Protein AF-A0A534R7S6-F1 (afdb_monomer_lite)

Sequence (58 aa):
GFHGCHVFSGVVYLSAVLARALAGAYSAHQNNGVEIAALYWHFVDLIWILVFTFVYLL

Structure (mmCIF, N/CA/C/O backbone):
data_AF-A0A534R7S6-F1
#
_entry.id   AF-A0A534R7S6-F1
#
loop_
_atom_site.group_PDB
_atom_site.id
_atom_site.type_symbol
_atom_site.label_atom_id
_atom_site.label_alt_id
_atom_site.label_comp_id
_atom_site.label_asym_id
_atom_site.label_entity_id
_atom_site.label_seq_id
_atom_site.pdbx_PDB_ins_code
_atom_site.Cartn_x
_atom_site.Cartn_y
_atom_site.Cartn_z
_atom_site.occupancy
_atom_site.B_iso_or_equiv
_atom_site.auth_seq_id
_atom_site.auth_comp_id
_atom_site.auth_asym_id
_atom_site.auth_atom_id
_atom_site.pdbx_PDB_model_num
ATOM 1 N N . GLY A 1 1 ? 4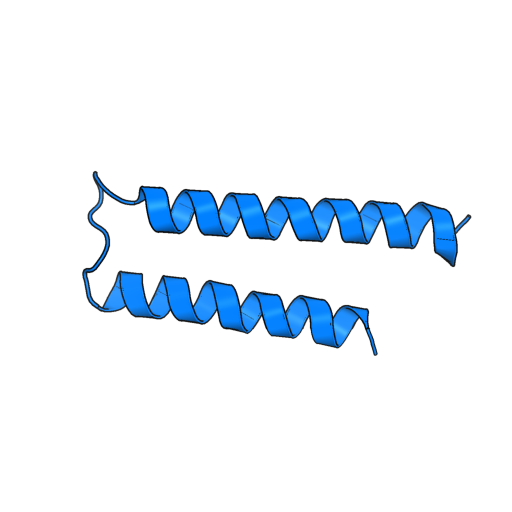.478 -7.491 -16.593 1.00 69.19 1 GLY A N 1
ATOM 2 C CA . GLY A 1 1 ? 4.486 -8.709 -15.757 1.00 69.19 1 GLY A CA 1
ATOM 3 C C . GLY A 1 1 ? 4.791 -8.385 -14.306 1.00 69.19 1 GLY A C 1
ATOM 4 O O . GLY A 1 1 ? 3.867 -8.334 -13.509 1.00 69.19 1 GLY A O 1
ATOM 5 N N . PHE A 1 2 ? 6.054 -8.093 -13.977 1.00 80.00 2 PHE A N 1
ATOM 6 C CA . PHE A 1 2 ? 6.513 -7.869 -12.593 1.00 80.00 2 PHE A CA 1
ATOM 7 C C . PHE A 1 2 ? 5.874 -6.663 -11.884 1.00 80.00 2 PHE A C 1
ATOM 9 O O . PHE A 1 2 ? 5.450 -6.797 -10.742 1.00 80.00 2 PHE A O 1
ATOM 16 N N . HIS A 1 3 ? 5.714 -5.526 -12.575 1.00 85.62 3 HIS A N 1
ATOM 17 C CA . HIS A 1 3 ? 5.009 -4.364 -12.015 1.00 85.62 3 HIS A CA 1
ATOM 18 C C . HIS A 1 3 ? 3.552 -4.689 -11.653 1.00 85.62 3 HIS A C 1
ATOM 20 O O . HIS A 1 3 ? 3.086 -4.338 -10.579 1.00 85.62 3 HIS A O 1
ATOM 26 N N . GLY A 1 4 ? 2.850 -5.434 -12.515 1.00 86.00 4 GLY A N 1
ATOM 27 C CA . GLY A 1 4 ? 1.477 -5.872 -12.252 1.00 86.00 4 GLY A CA 1
ATOM 28 C C . GLY A 1 4 ? 1.379 -6.786 -11.029 1.00 86.00 4 GLY A C 1
ATOM 29 O O . GLY A 1 4 ? 0.506 -6.578 -10.196 1.00 86.00 4 GLY A O 1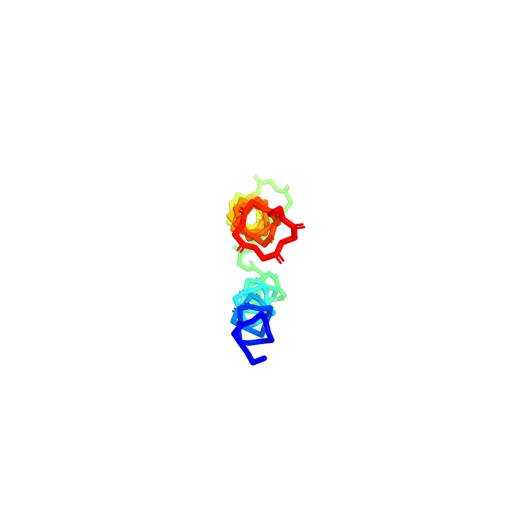
ATOM 30 N N . CYS A 1 5 ? 2.307 -7.739 -10.869 1.00 91.06 5 CYS A N 1
ATOM 31 C CA . CYS A 1 5 ? 2.400 -8.552 -9.649 1.00 91.06 5 CYS A CA 1
ATOM 32 C C . CYS A 1 5 ? 2.691 -7.708 -8.402 1.00 91.06 5 CYS A C 1
ATOM 34 O O . CYS A 1 5 ? 2.108 -7.971 -7.355 1.00 91.06 5 CYS A O 1
ATOM 36 N N . HIS A 1 6 ? 3.567 -6.707 -8.507 1.00 89.88 6 HIS A N 1
ATOM 37 C CA . HIS A 1 6 ? 3.874 -5.791 -7.412 1.00 89.88 6 HIS A CA 1
ATOM 38 C C . HIS A 1 6 ? 2.646 -4.965 -6.998 1.00 89.88 6 HIS A C 1
ATOM 40 O O . HIS A 1 6 ? 2.262 -4.985 -5.833 1.00 89.88 6 HIS A O 1
ATOM 46 N N . VAL A 1 7 ? 1.978 -4.302 -7.946 1.00 92.69 7 VAL A N 1
ATOM 47 C CA . VAL A 1 7 ? 0.760 -3.526 -7.666 1.00 92.69 7 VAL A CA 1
ATOM 48 C C . VAL A 1 7 ? -0.335 -4.435 -7.109 1.00 92.69 7 VAL A C 1
ATOM 50 O O . VAL A 1 7 ? -0.990 -4.084 -6.132 1.00 92.69 7 VAL A O 1
ATOM 53 N N .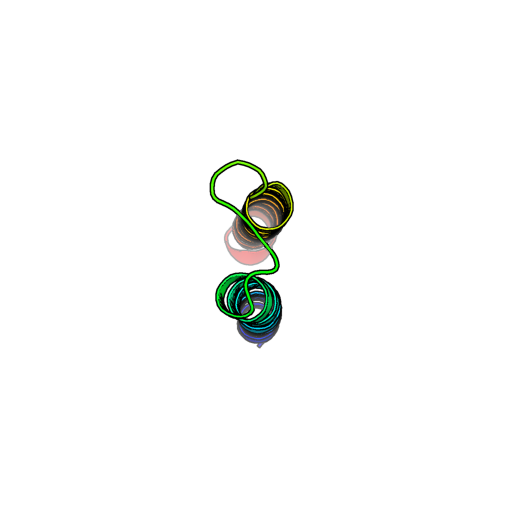 PHE A 1 8 ? -0.501 -5.636 -7.669 1.00 93.88 8 PHE A N 1
ATOM 54 C CA . PHE A 1 8 ? -1.483 -6.602 -7.185 1.00 93.88 8 PHE A CA 1
ATOM 55 C C . PHE A 1 8 ? -1.203 -7.055 -5.745 1.00 93.88 8 PHE A C 1
ATOM 57 O O . PHE A 1 8 ? -2.124 -7.055 -4.929 1.00 93.88 8 PHE A O 1
ATOM 64 N N . SER A 1 9 ? 0.047 -7.386 -5.390 1.00 93.00 9 SER A N 1
ATOM 65 C CA . SER A 1 9 ? 0.387 -7.763 -4.009 1.00 93.00 9 SER A CA 1
ATOM 66 C C . SER A 1 9 ? 0.138 -6.620 -3.023 1.00 93.00 9 SER A C 1
ATOM 68 O O . SER A 1 9 ? -0.313 -6.855 -1.902 1.00 93.00 9 SER A O 1
ATOM 70 N N . GLY A 1 10 ? 0.322 -5.379 -3.466 1.00 92.81 10 GLY A N 1
ATOM 71 C CA . GLY A 1 10 ? -0.063 -4.191 -2.717 1.00 92.81 10 GLY A CA 1
ATOM 72 C C . GLY A 1 10 ? -1.527 -3.992 -2.484 1.00 92.81 10 GLY A C 1
ATOM 73 O O . GLY A 1 10 ? -1.948 -3.740 -1.360 1.00 92.81 10 GLY A O 1
ATOM 74 N N . VAL A 1 11 ? -2.308 -4.114 -3.551 1.00 94.88 11 VAL A N 1
ATOM 75 C CA . VAL A 1 11 ? -3.762 -4.029 -3.468 1.00 94.88 11 VAL A CA 1
ATOM 76 C C . VAL A 1 11 ? -4.279 -5.093 -2.507 1.00 94.88 11 VAL A C 1
ATOM 78 O O . VAL A 1 11 ? -5.121 -4.781 -1.670 1.00 94.88 11 VAL A O 1
ATOM 81 N N . VAL A 1 12 ? -3.736 -6.315 -2.546 1.00 96.12 12 VAL A N 1
ATOM 82 C CA . VAL A 1 12 ? -4.079 -7.379 -1.588 1.00 96.12 12 VAL A CA 1
ATOM 83 C C . VAL A 1 12 ? -3.708 -6.981 -0.154 1.00 96.12 12 VAL A C 1
ATOM 85 O O . VAL A 1 12 ? -4.539 -7.106 0.746 1.00 96.12 12 VAL A O 1
ATOM 88 N N . TYR A 1 13 ? -2.499 -6.458 0.069 1.00 93.50 13 TYR A N 1
ATOM 89 C CA . TYR A 1 13 ? -2.048 -6.008 1.388 1.00 93.50 13 TYR A CA 1
ATOM 90 C C . TYR A 1 13 ? -2.922 -4.877 1.958 1.00 93.50 13 TYR A C 1
ATOM 92 O O . TYR A 1 13 ? -3.423 -4.981 3.080 1.00 93.50 13 TYR A O 1
ATOM 100 N N . LEU A 1 14 ? -3.176 -3.831 1.170 1.00 93.56 14 LEU A N 1
ATOM 101 C CA . LEU A 1 14 ? -4.030 -2.709 1.561 1.00 93.56 14 LEU A CA 1
ATOM 102 C C . LEU A 1 14 ? -5.483 -3.143 1.766 1.00 93.56 14 LEU A C 1
ATOM 104 O O . LEU A 1 14 ? -6.128 -2.684 2.705 1.00 93.56 14 LEU A O 1
ATOM 108 N N . SER A 1 15 ? -5.987 -4.073 0.952 1.00 94.19 15 SER A N 1
ATOM 109 C CA . SER A 1 15 ? -7.330 -4.641 1.122 1.00 94.19 15 SER A CA 1
ATOM 110 C C . SER A 1 15 ? -7.458 -5.419 2.432 1.00 94.19 15 SER A C 1
ATOM 112 O O . SER A 1 15 ? -8.489 -5.329 3.093 1.00 94.19 15 SER A O 1
ATOM 114 N N . ALA A 1 16 ? -6.416 -6.139 2.860 1.00 93.94 16 ALA A N 1
ATOM 115 C CA . ALA A 1 16 ? -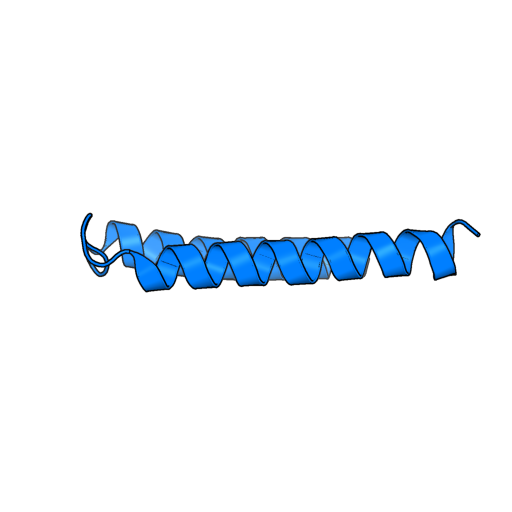6.413 -6.821 4.153 1.00 93.94 16 ALA A CA 1
ATOM 116 C C . ALA A 1 16 ? -6.430 -5.826 5.326 1.00 93.94 16 ALA A C 1
ATOM 118 O O . ALA A 1 16 ? -7.162 -6.018 6.299 1.00 93.94 16 ALA A O 1
ATOM 119 N N . VAL A 1 17 ? -5.666 -4.735 5.229 1.00 93.69 17 VAL A N 1
ATOM 120 C CA . VAL A 1 17 ? -5.678 -3.653 6.228 1.00 93.69 17 VAL A CA 1
ATOM 121 C C . VAL A 1 17 ? -7.038 -2.952 6.254 1.00 93.69 17 VAL A C 1
ATOM 123 O O . VAL A 1 17 ? -7.582 -2.726 7.334 1.00 93.69 17 VAL A O 1
ATOM 126 N N . LEU A 1 18 ? -7.639 -2.696 5.089 1.00 91.38 18 LEU A N 1
ATOM 127 C CA . LEU A 1 18 ? -8.990 -2.152 4.970 1.00 91.38 18 LEU A CA 1
ATOM 128 C C . LEU A 1 18 ? -10.032 -3.087 5.594 1.00 91.38 18 LEU A C 1
ATOM 130 O O . LEU A 1 18 ? -10.869 -2.633 6.366 1.00 91.38 18 LEU A O 1
ATOM 134 N N . ALA A 1 19 ? -9.965 -4.393 5.332 1.00 93.44 19 ALA A N 1
ATOM 135 C CA . ALA A 1 19 ? -10.873 -5.368 5.931 1.00 93.44 19 ALA A CA 1
ATOM 136 C C . ALA A 1 19 ? -10.775 -5.370 7.467 1.00 93.44 19 ALA A C 1
ATOM 138 O O . ALA A 1 19 ? -11.796 -5.386 8.153 1.00 93.44 19 ALA A O 1
ATOM 139 N N . ARG A 1 20 ? -9.558 -5.273 8.021 1.00 90.50 20 ARG A N 1
ATOM 140 C CA . ARG A 1 20 ? -9.349 -5.119 9.470 1.00 90.50 20 ARG A CA 1
ATOM 141 C C . ARG A 1 20 ? -9.905 -3.797 9.999 1.00 90.50 20 ARG A C 1
ATOM 143 O O . ARG A 1 20 ? -10.488 -3.784 11.079 1.00 90.50 20 ARG A O 1
ATOM 150 N N . ALA A 1 21 ? -9.765 -2.711 9.241 1.00 89.50 21 ALA A N 1
ATOM 151 C CA . ALA A 1 21 ? -10.342 -1.417 9.592 1.00 89.50 21 ALA A CA 1
ATOM 152 C C . ALA A 1 21 ? -11.870 -1.467 9.653 1.00 89.50 21 ALA A C 1
ATOM 154 O O . ALA A 1 21 ? -12.456 -1.024 10.637 1.00 89.50 21 ALA A O 1
ATOM 155 N N . LEU A 1 22 ? -12.507 -2.078 8.652 1.00 89.06 22 LEU A N 1
ATOM 156 C CA . LEU A 1 22 ? -13.959 -2.256 8.599 1.00 89.06 22 LEU A CA 1
ATOM 157 C C . LEU A 1 22 ? -14.479 -3.191 9.701 1.00 89.06 22 LEU A C 1
ATOM 159 O O . LEU A 1 22 ? -15.586 -2.995 10.192 1.00 89.06 22 LEU A O 1
ATOM 163 N N . ALA A 1 23 ? -13.674 -4.162 10.139 1.00 91.81 23 ALA A N 1
ATOM 164 C CA . ALA A 1 23 ? -13.978 -5.024 11.282 1.00 91.81 23 ALA A CA 1
ATOM 165 C C . ALA A 1 23 ? -13.814 -4.327 12.652 1.00 91.81 23 ALA A C 1
ATOM 167 O O . ALA A 1 23 ? -13.946 -4.977 13.688 1.00 91.81 23 ALA A O 1
ATOM 168 N N . GLY A 1 24 ? -13.502 -3.025 12.679 1.00 86.94 24 GLY A N 1
ATOM 169 C CA . GLY A 1 24 ? -13.349 -2.246 13.909 1.00 86.94 24 GLY A CA 1
ATOM 170 C C . GLY A 1 24 ? -12.014 -2.456 14.627 1.00 86.94 24 GLY A C 1
ATOM 171 O O . GLY A 1 24 ? -11.881 -2.069 15.784 1.00 86.94 24 GLY A O 1
ATOM 172 N N . ALA A 1 25 ? -11.011 -3.052 13.967 1.00 85.31 25 ALA A N 1
ATOM 173 C CA . ALA A 1 25 ? -9.698 -3.292 14.576 1.00 85.31 25 ALA A CA 1
ATOM 174 C C . ALA A 1 25 ? -8.865 -2.012 14.776 1.00 85.31 25 ALA A C 1
ATOM 176 O O . ALA A 1 25 ? -7.831 -2.060 15.441 1.00 85.31 25 ALA A O 1
ATOM 177 N N . TYR A 1 26 ? -9.291 -0.888 14.193 1.00 87.31 26 TYR A N 1
ATOM 178 C CA . TYR A 1 26 ? -8.657 0.418 14.341 1.00 87.31 26 TYR A CA 1
ATOM 179 C C . TYR A 1 26 ? -9.693 1.436 14.816 1.00 87.31 26 TYR A C 1
ATOM 181 O O . TYR A 1 26 ? -10.830 1.442 14.344 1.00 87.31 26 TYR A O 1
ATOM 189 N N . SER A 1 27 ? -9.295 2.311 15.737 1.00 81.88 27 SER A N 1
ATOM 190 C CA . SER A 1 27 ? -10.105 3.452 16.175 1.00 81.88 27 SER A CA 1
ATOM 191 C C . SER A 1 27 ? -9.499 4.752 15.649 1.00 81.88 27 SER A C 1
ATOM 193 O O . SER A 1 27 ? -8.333 4.778 15.259 1.00 81.88 27 SER A O 1
ATOM 195 N N . ALA A 1 28 ? -10.255 5.852 15.684 1.00 77.25 28 ALA A N 1
ATOM 196 C CA . ALA A 1 28 ? -9.758 7.165 15.259 1.00 77.25 28 ALA A CA 1
ATOM 197 C C . ALA A 1 28 ? -8.503 7.628 16.028 1.00 77.25 28 ALA A C 1
ATOM 199 O O . ALA A 1 28 ? -7.740 8.435 15.513 1.00 77.25 28 ALA A O 1
ATOM 200 N N . HIS A 1 29 ? -8.278 7.103 17.238 1.00 77.31 29 HIS A N 1
ATOM 201 C CA . HIS A 1 29 ? -7.086 7.391 18.040 1.00 77.31 29 HIS A CA 1
ATOM 202 C C . HIS A 1 29 ? -6.006 6.292 17.925 1.00 77.31 29 HIS A C 1
ATOM 204 O O . HIS A 1 29 ? -4.866 6.491 18.339 1.00 77.31 29 HIS A O 1
ATOM 210 N N . GLN A 1 30 ? -6.349 5.121 17.381 1.00 80.75 30 GLN A N 1
ATOM 211 C CA . GLN A 1 30 ? -5.469 3.957 17.242 1.00 80.75 30 GLN A CA 1
ATOM 212 C C . GLN A 1 30 ? -5.537 3.419 15.807 1.00 80.75 30 GLN A C 1
ATOM 214 O O . GLN A 1 30 ? -5.978 2.298 15.549 1.00 80.75 30 GLN A O 1
ATOM 219 N N . ASN A 1 31 ? -5.099 4.253 14.869 1.00 86.19 31 ASN A N 1
ATOM 220 C CA . ASN A 1 31 ? -5.026 3.993 13.431 1.00 86.19 31 ASN A CA 1
ATOM 221 C C . ASN A 1 31 ? -3.594 3.672 12.953 1.00 86.19 31 ASN A C 1
ATOM 223 O O . ASN A 1 31 ? -3.392 3.464 11.759 1.00 86.19 31 ASN A O 1
ATOM 227 N N . ASN A 1 32 ? -2.619 3.556 13.867 1.00 87.19 32 ASN A N 1
ATOM 228 C CA . ASN A 1 32 ? -1.203 3.306 13.558 1.00 87.19 32 ASN A CA 1
ATOM 229 C C . ASN A 1 32 ? -0.985 2.143 12.577 1.00 87.19 32 ASN A C 1
ATOM 231 O O . ASN A 1 32 ? -0.093 2.196 11.739 1.00 87.19 32 ASN A O 1
ATOM 235 N N . GLY A 1 33 ? -1.795 1.080 12.658 1.00 85.81 33 GLY A N 1
ATOM 236 C CA . GLY A 1 33 ? -1.683 -0.055 11.738 1.00 85.81 33 GLY A CA 1
ATOM 237 C C . GLY A 1 33 ? -2.006 0.300 10.282 1.00 85.81 33 GLY A C 1
ATOM 238 O O . GLY A 1 33 ? -1.397 -0.260 9.375 1.00 85.81 33 GLY A O 1
ATOM 239 N N . VAL A 1 34 ? -2.921 1.246 10.062 1.00 90.44 34 VAL A N 1
ATOM 240 C CA . VAL A 1 34 ? -3.260 1.774 8.733 1.00 90.44 34 VAL A CA 1
ATOM 241 C C . VAL A 1 34 ? -2.169 2.722 8.245 1.00 90.44 34 VAL A C 1
ATOM 243 O O . VAL A 1 34 ? -1.740 2.611 7.100 1.00 90.44 34 VAL A O 1
ATOM 246 N N . GLU A 1 35 ? -1.673 3.609 9.110 1.00 91.50 35 GLU A N 1
ATOM 247 C CA . GLU A 1 35 ? -0.605 4.555 8.759 1.00 91.50 35 GLU A CA 1
ATOM 248 C C . GLU A 1 35 ? 0.695 3.838 8.388 1.00 91.50 35 GLU A C 1
ATOM 250 O O . GLU A 1 35 ? 1.284 4.125 7.349 1.00 91.50 35 GLU A O 1
ATOM 255 N N . ILE A 1 36 ? 1.110 2.846 9.182 1.00 91.56 36 ILE A N 1
ATOM 256 C CA . ILE A 1 36 ? 2.298 2.035 8.892 1.00 91.56 36 ILE A CA 1
ATOM 257 C C . ILE A 1 36 ? 2.125 1.286 7.567 1.00 91.56 36 ILE A C 1
ATOM 259 O O . ILE A 1 36 ? 3.059 1.241 6.769 1.00 91.56 36 ILE A O 1
ATOM 263 N N . ALA A 1 37 ? 0.941 0.728 7.304 1.00 92.81 37 ALA A N 1
ATOM 264 C CA . ALA A 1 37 ? 0.667 0.045 6.045 1.00 92.81 37 ALA A CA 1
ATOM 265 C C . ALA A 1 37 ? 0.734 0.991 4.837 1.00 92.81 37 ALA A C 1
ATOM 267 O O . ALA A 1 37 ? 1.309 0.631 3.811 1.00 92.81 37 ALA A O 1
ATOM 268 N N . ALA A 1 38 ? 0.189 2.203 4.964 1.00 91.69 38 ALA A N 1
ATOM 269 C CA . ALA A 1 38 ? 0.247 3.219 3.919 1.00 91.69 38 ALA A CA 1
ATOM 270 C C . ALA A 1 38 ? 1.688 3.691 3.664 1.00 91.69 38 ALA A C 1
ATOM 272 O O . ALA A 1 38 ? 2.123 3.747 2.515 1.00 91.69 38 ALA A O 1
ATOM 273 N N . LEU A 1 39 ? 2.456 3.961 4.726 1.00 93.94 39 LEU A N 1
ATOM 274 C CA . LEU A 1 39 ? 3.869 4.339 4.630 1.00 93.94 39 LEU A CA 1
ATOM 275 C C . LEU A 1 39 ? 4.712 3.231 3.994 1.00 93.94 39 LEU A C 1
ATOM 277 O O . LEU A 1 39 ? 5.532 3.510 3.122 1.00 93.94 39 LEU A O 1
ATOM 281 N N . TYR A 1 40 ? 4.488 1.975 4.390 1.00 93.50 40 TYR A N 1
ATOM 282 C CA . TYR A 1 40 ? 5.148 0.824 3.780 1.00 93.50 40 TYR A CA 1
ATOM 283 C C . TYR A 1 40 ? 4.822 0.726 2.288 1.00 93.50 40 TYR A C 1
ATOM 285 O O . TYR A 1 40 ? 5.730 0.575 1.474 1.00 93.50 40 TYR A O 1
ATOM 293 N N . TRP A 1 41 ? 3.547 0.866 1.915 1.00 94.69 41 TRP A N 1
ATOM 294 C CA . TRP A 1 41 ? 3.136 0.809 0.516 1.00 94.69 41 TRP A CA 1
ATOM 295 C C . TRP A 1 41 ? 3.798 1.908 -0.324 1.00 94.69 41 TRP A C 1
ATOM 297 O O . TRP A 1 41 ? 4.395 1.615 -1.359 1.00 94.69 41 TRP A O 1
ATOM 307 N N . HIS A 1 42 ? 3.783 3.152 0.161 1.00 94.12 42 HIS A N 1
ATOM 308 C CA . HIS A 1 42 ? 4.452 4.269 -0.507 1.00 94.12 42 HIS A CA 1
ATOM 309 C C . HIS A 1 42 ? 5.965 4.085 -0.613 1.00 94.12 42 HIS A C 1
ATOM 311 O O . HIS A 1 42 ? 6.549 4.427 -1.636 1.00 94.12 42 HIS A O 1
ATOM 317 N N . PHE A 1 43 ? 6.612 3.527 0.410 1.00 94.19 43 PHE A N 1
ATOM 318 C CA . PHE A 1 43 ? 8.041 3.239 0.350 1.00 94.19 43 PHE A CA 1
ATOM 319 C C . PHE A 1 43 ? 8.373 2.253 -0.776 1.00 94.19 43 PHE A C 1
ATOM 321 O O . PHE A 1 43 ? 9.285 2.506 -1.564 1.00 94.19 43 PHE A O 1
ATOM 328 N N . VAL A 1 44 ? 7.624 1.152 -0.885 1.00 94.06 44 VAL A N 1
ATOM 329 C CA . VAL A 1 44 ? 7.862 0.163 -1.945 1.00 94.06 44 VAL A CA 1
ATOM 330 C C . VAL A 1 44 ? 7.593 0.768 -3.329 1.00 94.06 44 VAL A C 1
ATOM 332 O O . VAL A 1 44 ? 8.382 0.534 -4.245 1.00 94.06 44 VAL A O 1
ATOM 335 N N . ASP A 1 45 ? 6.549 1.590 -3.470 1.00 93.69 45 ASP A N 1
ATOM 336 C CA . ASP A 1 45 ? 6.230 2.288 -4.723 1.00 93.69 45 ASP A CA 1
ATOM 337 C C . ASP A 1 45 ? 7.351 3.258 -5.150 1.00 93.69 45 ASP A C 1
ATOM 339 O O . ASP A 1 45 ? 7.798 3.236 -6.298 1.00 93.69 45 ASP A O 1
ATOM 343 N N . LEU A 1 46 ? 7.910 4.033 -4.213 1.00 95.31 46 LEU A N 1
ATOM 344 C CA . LEU A 1 46 ? 9.049 4.922 -4.480 1.00 95.31 46 LEU A CA 1
ATOM 345 C C . LEU A 1 46 ? 10.296 4.156 -4.938 1.00 95.31 46 LEU A C 1
ATOM 347 O O . LEU A 1 46 ? 10.953 4.558 -5.902 1.00 95.31 46 LEU A O 1
ATOM 351 N N . ILE A 1 47 ? 10.622 3.045 -4.271 1.00 94.50 47 ILE A N 1
ATOM 352 C CA . ILE A 1 47 ? 11.732 2.173 -4.677 1.00 94.50 47 ILE A CA 1
ATOM 353 C C . ILE A 1 47 ? 11.483 1.625 -6.083 1.00 94.50 47 ILE A C 1
ATOM 355 O O . ILE A 1 47 ? 12.401 1.598 -6.903 1.00 94.50 47 ILE A 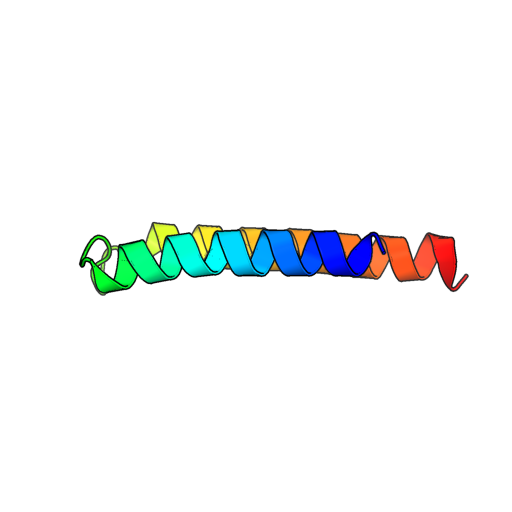O 1
ATOM 359 N N . TRP A 1 48 ? 10.248 1.225 -6.388 1.00 91.75 48 TRP A N 1
ATOM 360 C CA . TRP A 1 48 ? 9.894 0.731 -7.711 1.00 91.75 48 TRP A CA 1
ATOM 361 C C . TRP A 1 48 ? 10.083 1.798 -8.796 1.00 91.75 48 TRP A C 1
ATOM 363 O O . TRP A 1 48 ? 10.690 1.506 -9.827 1.00 91.75 48 TRP A O 1
ATOM 373 N N . ILE A 1 49 ? 9.627 3.032 -8.564 1.00 92.50 49 ILE A N 1
ATOM 374 C CA . ILE A 1 49 ? 9.806 4.155 -9.499 1.00 92.50 49 ILE A CA 1
ATOM 375 C C . ILE A 1 49 ? 11.294 4.424 -9.745 1.00 92.50 49 ILE A C 1
ATOM 377 O O . ILE A 1 49 ? 11.703 4.583 -10.897 1.00 92.50 49 ILE A O 1
ATOM 381 N N . LEU A 1 50 ? 12.117 4.433 -8.692 1.00 94.38 50 LEU A N 1
ATOM 382 C CA . LEU A 1 50 ? 13.568 4.599 -8.815 1.00 94.38 50 LEU A CA 1
ATOM 383 C C . LEU A 1 50 ? 14.191 3.481 -9.656 1.00 94.38 50 LEU A C 1
ATOM 385 O O . LEU A 1 50 ? 14.893 3.766 -10.623 1.00 94.38 50 LEU A O 1
ATOM 389 N N . VAL A 1 51 ? 13.906 2.216 -9.333 1.00 92.06 51 VAL A N 1
ATOM 390 C CA . VAL A 1 51 ? 14.428 1.063 -10.084 1.00 92.06 51 VAL A CA 1
ATOM 391 C C . VAL A 1 51 ? 13.988 1.122 -11.542 1.00 92.06 51 VAL A C 1
ATOM 393 O O . VAL A 1 51 ? 14.811 0.944 -12.435 1.00 92.06 51 VAL A O 1
ATOM 396 N N . PHE A 1 52 ? 12.714 1.412 -11.806 1.00 89.94 52 PHE A N 1
ATOM 397 C CA . PHE A 1 52 ? 12.209 1.532 -13.169 1.00 89.94 52 PHE A CA 1
ATOM 398 C C . PHE A 1 52 ? 12.937 2.637 -13.944 1.00 89.94 52 PHE A C 1
ATOM 400 O O . PHE A 1 52 ? 13.371 2.421 -15.072 1.00 89.94 52 PHE A O 1
ATOM 407 N N . THR A 1 53 ? 13.139 3.792 -13.309 1.00 93.12 53 THR A N 1
ATOM 408 C CA . THR A 1 53 ? 13.807 4.942 -13.927 1.00 93.12 53 THR A CA 1
ATOM 409 C C . THR A 1 53 ? 15.267 4.634 -14.255 1.00 93.12 53 THR A C 1
ATOM 411 O O . THR A 1 53 ? 15.678 4.794 -15.398 1.00 93.12 53 THR A O 1
ATOM 414 N N . PHE A 1 54 ? 16.048 4.158 -13.283 1.00 94.88 54 PHE A N 1
ATOM 415 C CA . PHE A 1 54 ? 17.494 3.972 -13.447 1.00 94.88 54 PHE A CA 1
ATOM 416 C C . PHE A 1 54 ? 17.898 2.699 -14.198 1.00 94.88 54 PHE A C 1
ATOM 418 O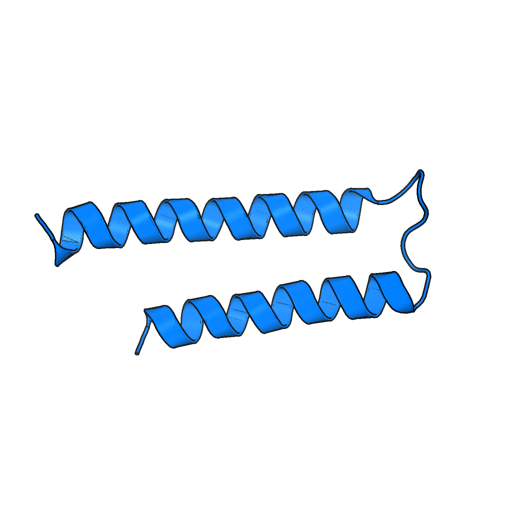 O . PHE A 1 54 ? 19.005 2.653 -14.718 1.00 94.88 54 PHE A O 1
ATOM 425 N N . VAL A 1 55 ? 17.057 1.659 -14.216 1.00 92.00 55 VAL A N 1
ATOM 426 C CA . VAL A 1 55 ? 17.400 0.365 -14.840 1.00 92.00 55 VAL A CA 1
ATOM 427 C C . VAL A 1 55 ? 16.764 0.194 -16.218 1.00 92.00 55 VAL A C 1
ATOM 429 O O . VAL A 1 55 ? 17.332 -0.499 -17.057 1.00 92.00 55 VAL A O 1
ATOM 432 N N . TYR A 1 56 ? 15.577 0.763 -16.448 1.00 86.69 56 TYR A N 1
ATOM 433 C CA . TYR A 1 56 ? 14.826 0.531 -17.689 1.00 86.69 56 TYR A CA 1
ATOM 434 C C . TYR A 1 56 ? 14.716 1.762 -18.595 1.00 86.69 56 TYR A C 1
ATOM 436 O O . TYR A 1 56 ? 14.516 1.588 -19.795 1.00 86.69 56 TYR A O 1
ATOM 444 N N . LEU A 1 57 ? 14.782 2.980 -18.048 1.00 87.19 57 LEU A N 1
ATOM 445 C CA . LEU A 1 57 ? 14.585 4.228 -18.802 1.00 87.19 57 LEU A CA 1
ATOM 446 C C . LEU A 1 57 ? 15.889 4.967 -19.137 1.00 87.19 57 LEU A C 1
ATOM 448 O O . LEU A 1 57 ? 15.917 5.694 -20.129 1.00 87.19 57 LEU A O 1
ATOM 452 N N . LEU A 1 58 ? 16.922 4.807 -18.308 1.00 80.19 58 LEU A N 1
ATOM 453 C CA . LEU A 1 58 ? 18.267 5.374 -18.468 1.00 80.19 58 LEU A CA 1
ATOM 454 C C . LEU A 1 58 ? 19.206 4.347 -19.105 1.00 80.19 58 LEU A C 1
ATOM 456 O O . LEU A 1 58 ? 19.992 4.759 -19.986 1.00 80.19 58 LEU A O 1
#

Foldseek 3Di:
DVVVVLVVVLVVLLVVLVVCVVVVVADPVRCVSNVVSVVVSVVVVVVVVVCCCPPPVD

Radius of gyration: 14.26 Å; chains: 1; bounding box: 32×16×37 Å

Secondary structure (DSSP, 8-state):
-HHHHHHHHHHHHHHHHHHHHHTT--BTTB-HHHHHHHHHHHHHHHHHHHHHIIIII-

pLDDT: mean 89.94, std 5.38, range [69.19, 96.12]